Protein AF-A0AAV3Z7P2-F1 (afdb_monomer_lite)

Secondary structure (DSSP, 8-state):
--HHHHHHTT--SSHHHHHHHTT--EE-TTS-EE-HHHH-----PPP-EEE--S-S--HHHHHHHTT-SEEE----S-GGGHHHHHHTT---TTS--

Structure (mmCIF, N/CA/C/O backbone):
data_AF-A0AAV3Z7P2-F1
#
_entry.id   AF-A0AAV3Z7P2-F1
#
loop_
_atom_site.group_PDB
_atom_site.id
_atom_site.type_symbol
_atom_site.label_atom_id
_atom_site.label_alt_id
_atom_site.label_comp_id
_atom_site.label_asym_id
_atom_site.label_entity_id
_atom_site.label_seq_id
_atom_site.pdbx_PDB_ins_code
_atom_site.Cartn_x
_atom_site.Cartn_y
_atom_site.Cartn_z
_atom_site.occupancy
_atom_site.B_iso_or_equiv
_atom_site.auth_seq_id
_atom_site.auth_comp_id
_atom_site.auth_asym_id
_atom_site.auth_atom_id
_atom_site.pdbx_PDB_model_num
ATOM 1 N N . LEU A 1 1 ? -13.212 1.933 15.491 1.00 88.56 1 LEU A N 1
ATOM 2 C CA . LEU A 1 1 ? -14.123 2.222 16.618 1.00 88.56 1 LEU A CA 1
ATOM 3 C C . LEU A 1 1 ? -15.510 2.516 16.075 1.00 88.56 1 LEU A C 1
ATOM 5 O O . LEU A 1 1 ? -15.643 3.439 15.280 1.00 88.56 1 LEU A O 1
ATOM 9 N N . ASP A 1 2 ? -16.507 1.756 16.501 1.00 92.81 2 ASP A N 1
ATOM 10 C CA . ASP A 1 2 ? -17.917 1.997 16.220 1.00 92.81 2 ASP A CA 1
ATOM 11 C C . ASP A 1 2 ? -18.508 2.913 17.306 1.00 92.81 2 ASP A C 1
ATOM 13 O O . ASP A 1 2 ? -18.850 2.488 18.412 1.00 92.81 2 ASP A O 1
ATOM 17 N N . ALA A 1 3 ? -18.589 4.207 16.992 1.00 91.12 3 ALA A N 1
ATOM 18 C CA . ALA A 1 3 ? -19.120 5.213 17.909 1.00 91.12 3 ALA A CA 1
ATOM 19 C C . ALA A 1 3 ? -20.626 5.038 18.171 1.00 91.12 3 ALA A C 1
ATOM 21 O O . ALA A 1 3 ? -21.101 5.349 19.262 1.00 91.12 3 ALA A O 1
ATOM 22 N N . GLN A 1 4 ? -21.386 4.520 17.201 1.00 91.81 4 GLN A N 1
ATOM 23 C CA . GLN A 1 4 ? -22.822 4.301 17.377 1.00 91.81 4 GLN A CA 1
ATOM 24 C C . GLN A 1 4 ? -23.079 3.166 18.364 1.00 91.81 4 GLN A C 1
ATOM 26 O O . GLN A 1 4 ? -2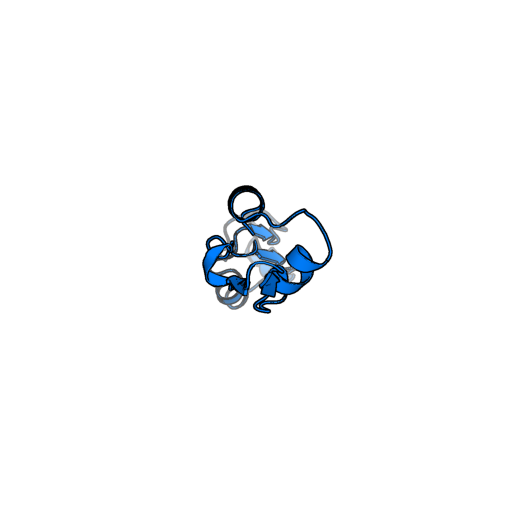3.956 3.284 19.223 1.00 91.81 4 GLN A O 1
ATOM 31 N N . LYS A 1 5 ? -22.291 2.089 18.280 1.00 92.50 5 LYS A N 1
ATOM 32 C CA . LYS A 1 5 ? -22.363 0.980 19.234 1.00 92.50 5 LYS A CA 1
ATOM 33 C C . LYS A 1 5 ? -22.014 1.436 20.651 1.00 92.50 5 LYS A C 1
ATOM 35 O O . LYS A 1 5 ? -22.724 1.077 21.582 1.00 92.50 5 LYS A O 1
ATOM 40 N N . LEU A 1 6 ? -21.006 2.295 20.810 1.00 92.31 6 LEU A N 1
ATOM 41 C CA . LEU A 1 6 ? -20.650 2.864 22.114 1.00 92.31 6 LEU A CA 1
ATOM 42 C C . LEU A 1 6 ? -21.740 3.751 22.715 1.00 92.31 6 LEU A C 1
ATOM 44 O O . LEU A 1 6 ? -22.061 3.596 23.891 1.00 92.31 6 LEU A O 1
ATOM 48 N N . MET A 1 7 ? -22.357 4.625 21.917 1.00 91.38 7 MET A N 1
ATOM 49 C CA . MET A 1 7 ? -23.475 5.448 22.394 1.00 91.38 7 MET A CA 1
ATOM 50 C C . MET A 1 7 ? -24.669 4.594 22.840 1.00 91.38 7 MET A C 1
ATOM 52 O O . MET A 1 7 ? -25.274 4.884 23.868 1.00 91.38 7 MET A O 1
ATOM 56 N N . LYS A 1 8 ? -24.979 3.504 22.121 1.00 92.38 8 LYS A N 1
ATOM 57 C CA . LYS A 1 8 ? -26.030 2.549 22.522 1.00 92.38 8 LYS A CA 1
ATOM 58 C C . LYS A 1 8 ? -25.716 1.823 23.834 1.00 92.38 8 LYS A C 1
ATOM 60 O O . LYS A 1 8 ? -26.641 1.429 24.534 1.00 92.38 8 LYS A O 1
ATOM 65 N N . LEU A 1 9 ? -24.435 1.663 24.164 1.00 90.25 9 LEU A N 1
ATOM 66 C CA . LEU A 1 9 ? -23.958 1.097 25.429 1.00 90.25 9 LEU A CA 1
ATOM 67 C C . LEU A 1 9 ? -23.842 2.149 26.548 1.00 90.25 9 LEU A C 1
ATOM 69 O O . LEU A 1 9 ? -23.323 1.850 27.616 1.00 90.25 9 LEU A O 1
ATOM 73 N N . GLY A 1 10 ? -24.301 3.384 26.315 1.00 88.81 10 GLY A N 1
ATOM 74 C CA . GLY A 1 10 ? -24.259 4.461 27.306 1.00 88.81 10 GLY A CA 1
ATOM 75 C C . GLY A 1 10 ? -22.897 5.145 27.441 1.00 88.81 10 GLY A C 1
ATOM 76 O O . GLY A 1 10 ? -22.714 5.963 28.339 1.00 88.81 10 GLY A O 1
ATOM 77 N N . VAL A 1 11 ? -21.939 4.855 26.554 1.00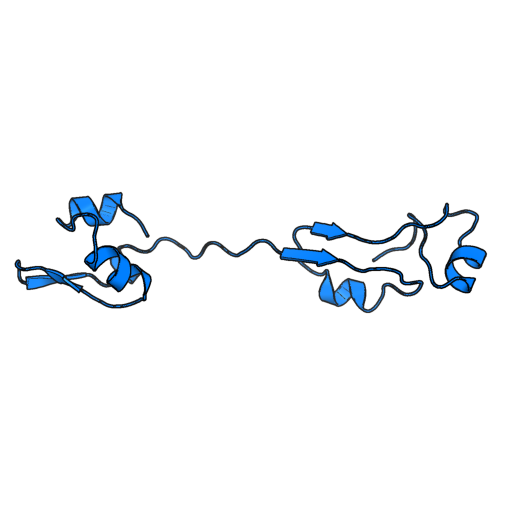 91.00 11 VAL A N 1
ATOM 78 C CA . VAL A 1 11 ? -20.617 5.492 26.582 1.00 91.00 11 VAL A CA 1
ATOM 79 C C . VAL A 1 11 ? -20.654 6.780 25.769 1.00 91.00 11 VAL A C 1
ATOM 81 O O . VAL A 1 11 ? -20.719 6.768 24.533 1.00 91.00 11 VAL A O 1
ATOM 84 N N . LEU A 1 12 ? -20.576 7.908 26.472 1.00 88.44 12 LEU A N 1
ATOM 85 C CA . LEU A 1 12 ? -20.481 9.223 25.849 1.00 88.44 12 LEU A CA 1
ATOM 86 C C . LEU A 1 12 ? -19.094 9.438 25.213 1.00 88.44 12 LEU A C 1
ATOM 88 O O . LEU A 1 12 ? -18.090 8.945 25.742 1.00 88.44 12 LEU A O 1
ATOM 92 N N . PRO A 1 13 ? -19.007 10.180 24.093 1.00 89.69 13 PRO A N 1
ATOM 93 C CA . PRO A 1 13 ? -17.728 10.559 23.503 1.00 89.69 13 PRO A CA 1
ATOM 94 C C . PRO A 1 13 ? -16.832 11.278 24.518 1.00 89.69 13 PRO A C 1
ATOM 96 O O . PRO A 1 13 ? -17.263 12.219 25.181 1.00 89.69 13 PRO A O 1
ATOM 99 N N . GLY A 1 14 ? -15.574 10.849 24.636 1.00 91.31 14 GLY A N 1
ATOM 100 C CA . GLY A 1 14 ? -14.646 11.414 25.616 1.00 91.31 14 GLY A CA 1
ATOM 101 C C . GLY A 1 14 ? -13.466 10.494 25.939 1.00 91.31 14 GLY A C 1
ATOM 102 O O . GLY A 1 14 ? -13.127 9.621 25.133 1.00 91.31 14 GLY A O 1
ATOM 103 N N . PRO A 1 15 ? -12.840 10.644 27.122 1.00 92.88 15 PRO A N 1
ATOM 104 C CA . PRO A 1 15 ? -11.646 9.887 27.513 1.00 92.88 15 PRO A CA 1
ATOM 105 C C . PRO A 1 15 ? -11.810 8.361 27.439 1.00 92.88 15 PRO A C 1
ATOM 107 O O . PRO A 1 15 ? -10.867 7.650 27.103 1.00 92.88 15 PRO A O 1
ATOM 110 N N . MET A 1 16 ? -13.019 7.846 27.684 1.00 91.75 16 MET A N 1
ATOM 111 C CA . MET A 1 16 ? -13.318 6.413 27.582 1.00 91.75 16 MET A CA 1
ATOM 112 C C . MET A 1 16 ? -13.145 5.862 26.157 1.00 91.75 16 MET A C 1
ATOM 114 O O . MET A 1 16 ? -12.692 4.734 25.988 1.00 91.75 16 MET A O 1
ATOM 118 N N . TYR A 1 17 ? -13.424 6.662 25.121 1.00 93.88 17 TYR A N 1
ATOM 119 C CA . TYR A 1 17 ? -13.211 6.246 23.728 1.00 93.88 17 TYR A CA 1
ATOM 120 C C . TYR A 1 17 ? -11.721 6.112 23.420 1.00 93.88 17 TYR A C 1
ATOM 122 O O . TYR A 1 17 ? -11.338 5.243 22.640 1.00 93.88 17 TYR A O 1
ATOM 130 N N . ALA A 1 18 ? -10.887 6.976 24.008 1.00 92.56 18 ALA A N 1
ATOM 131 C CA . ALA A 1 18 ? -9.441 6.906 23.844 1.00 92.56 18 ALA A CA 1
ATOM 132 C C . ALA A 1 18 ? -8.881 5.623 24.470 1.00 92.56 18 ALA A C 1
ATOM 134 O O . ALA A 1 18 ? -8.147 4.919 23.787 1.00 92.56 18 ALA A O 1
ATOM 135 N N . LYS A 1 19 ? -9.319 5.275 25.690 1.00 94.12 19 LYS A N 1
ATOM 136 C CA . LYS A 1 19 ? -8.957 4.013 26.362 1.00 94.12 19 LYS A CA 1
ATOM 137 C C . LYS A 1 19 ? -9.341 2.781 25.539 1.00 94.12 19 LYS A C 1
ATOM 139 O O . LYS A 1 19 ? -8.529 1.902 25.286 1.00 94.12 19 LYS A O 1
ATOM 144 N N . ILE A 1 20 ? -10.568 2.739 25.021 1.00 94.19 20 ILE A N 1
ATOM 145 C CA . ILE A 1 20 ? -10.976 1.627 24.152 1.00 94.19 20 ILE A CA 1
ATOM 146 C C . ILE A 1 20 ? -10.133 1.577 22.870 1.00 94.19 20 ILE A C 1
ATOM 148 O O . ILE A 1 20 ? -9.720 0.501 22.438 1.00 94.19 20 ILE A O 1
ATOM 152 N N . LYS A 1 21 ? -9.857 2.731 22.247 1.00 91.50 21 LYS A N 1
ATOM 153 C CA . LYS A 1 21 ? -9.010 2.803 21.045 1.00 91.50 21 LYS A CA 1
ATOM 154 C C . LYS A 1 21 ? -7.563 2.379 21.309 1.00 91.50 21 LYS A C 1
ATOM 156 O O . LYS A 1 21 ? -6.949 1.861 20.381 1.00 91.50 21 LYS A O 1
ATOM 161 N N . SER A 1 22 ? -7.030 2.581 22.517 1.00 92.69 22 SER A N 1
ATOM 162 C CA . SER A 1 22 ? -5.702 2.091 22.919 1.00 92.69 22 SER A CA 1
ATOM 163 C C . SER A 1 22 ? -5.683 0.595 23.248 1.00 92.69 22 SER A C 1
ATOM 165 O O . SER A 1 22 ? -4.618 0.055 23.531 1.00 92.69 22 SER A O 1
ATOM 167 N N . GLY A 1 23 ? -6.825 -0.094 23.157 1.00 93.38 23 GLY A N 1
ATOM 168 C CA . GLY A 1 23 ? -6.925 -1.523 23.445 1.00 93.38 23 GLY A CA 1
ATOM 169 C C . GLY A 1 23 ? -7.242 -1.833 24.909 1.00 93.38 23 GLY A C 1
ATOM 170 O O . GLY A 1 23 ? -7.186 -2.994 25.306 1.00 93.38 23 GLY A O 1
ATOM 171 N N . GLU A 1 24 ? -7.599 -0.829 25.709 1.00 95.56 24 GLU A N 1
ATOM 172 C CA . GLU A 1 24 ? -7.979 -1.021 27.105 1.00 95.56 24 GLU A CA 1
ATOM 173 C C . GLU A 1 24 ? -9.476 -1.325 27.238 1.00 95.56 24 GLU A C 1
ATOM 175 O O . GLU A 1 24 ? -10.331 -0.733 26.576 1.00 95.56 24 GLU A O 1
ATOM 180 N N . THR A 1 25 ? -9.800 -2.232 28.152 1.00 95.88 25 THR A N 1
ATOM 181 C CA . THR A 1 25 ? -11.174 -2.485 28.589 1.00 95.88 25 THR A CA 1
ATOM 182 C C . THR A 1 25 ? -11.611 -1.389 29.560 1.00 95.88 25 THR A C 1
ATOM 184 O O . THR A 1 25 ? -10.846 -0.996 30.441 1.00 95.88 25 THR A O 1
ATOM 187 N N . ILE A 1 26 ? -12.850 -0.911 29.432 1.00 94.25 26 ILE A N 1
ATOM 188 C CA . ILE A 1 26 ? -13.432 0.067 30.362 1.00 94.25 26 ILE A CA 1
ATOM 189 C C . ILE A 1 26 ? -14.564 -0.561 31.174 1.00 94.25 26 ILE A C 1
ATOM 191 O O . ILE A 1 26 ? -15.266 -1.451 30.693 1.00 94.25 26 ILE A O 1
ATOM 195 N N . THR A 1 27 ? -14.768 -0.045 32.382 1.00 93.94 27 THR A N 1
ATOM 196 C CA . THR A 1 27 ? -15.909 -0.383 33.237 1.00 93.94 27 THR A CA 1
ATOM 197 C C . THR A 1 27 ? -16.753 0.868 33.427 1.00 93.94 27 THR A C 1
ATOM 199 O O . THR A 1 27 ? -16.218 1.929 33.751 1.00 93.94 27 THR A O 1
ATOM 202 N N . LEU A 1 28 ? -18.055 0.751 33.184 1.00 90.19 28 LEU A N 1
ATOM 203 C CA . LEU A 1 28 ? -19.024 1.824 33.392 1.00 90.19 28 LEU A CA 1
ATOM 204 C C . LEU A 1 28 ? -19.497 1.855 34.845 1.00 90.19 28 LEU A C 1
ATOM 206 O O . LEU A 1 28 ? -19.411 0.855 35.555 1.00 90.19 28 LEU A O 1
ATOM 210 N N . ASP A 1 29 ? -20.093 2.972 35.256 1.00 87.19 29 ASP A N 1
ATOM 211 C CA . ASP A 1 29 ? -20.674 3.129 36.598 1.00 87.19 29 ASP A CA 1
ATOM 212 C C . ASP A 1 29 ? -21.801 2.118 36.875 1.00 87.19 29 ASP A C 1
ATOM 214 O O . ASP A 1 29 ? -22.072 1.772 38.022 1.00 87.19 29 ASP A O 1
ATOM 218 N N . SER A 1 30 ? -22.427 1.584 35.820 1.00 87.19 30 SER A N 1
ATOM 219 C CA . SER A 1 30 ? -23.394 0.483 35.902 1.00 87.19 30 SER A CA 1
ATOM 220 C C . SER A 1 30 ? -22.771 -0.872 36.275 1.00 87.19 30 SER A C 1
ATOM 222 O O . SER A 1 30 ? -23.500 -1.845 36.453 1.00 87.19 30 SER A O 1
ATOM 224 N N . GLY A 1 31 ? -21.440 -0.968 36.345 1.00 89.62 31 GLY A N 1
ATOM 225 C CA . GLY A 1 31 ? -20.688 -2.216 36.501 1.00 89.62 31 GLY A CA 1
ATOM 226 C C . GLY A 1 31 ? -20.469 -2.979 35.189 1.00 89.62 31 GLY A C 1
ATOM 227 O O . GLY A 1 31 ? -19.778 -3.996 35.180 1.00 89.62 31 GLY A O 1
ATOM 228 N N . GLN A 1 32 ? -21.025 -2.501 34.071 1.00 92.25 32 GLN A N 1
ATOM 229 C CA . GLN A 1 32 ? -20.829 -3.121 32.763 1.00 92.25 32 GLN A CA 1
ATOM 230 C C . GLN A 1 32 ? -19.381 -2.955 32.290 1.00 92.25 32 GLN A C 1
ATOM 232 O O . GLN A 1 32 ? -18.832 -1.854 32.301 1.00 92.25 32 GLN A O 1
ATOM 237 N N . VAL A 1 33 ? -18.791 -4.050 31.817 1.00 94.62 33 VAL A N 1
ATOM 238 C CA . VAL A 1 33 ? -17.438 -4.091 31.255 1.00 94.62 33 VAL A CA 1
ATOM 239 C C . VAL A 1 33 ? -17.531 -4.118 29.730 1.00 94.62 33 VAL A C 1
ATOM 241 O O . VAL A 1 33 ? -18.297 -4.906 29.177 1.00 94.62 33 VAL A O 1
ATOM 244 N N . ILE A 1 34 ? -16.768 -3.259 29.051 1.00 94.62 34 ILE A N 1
ATOM 245 C CA . ILE A 1 34 ? -16.734 -3.152 27.586 1.00 94.62 34 ILE A CA 1
ATOM 246 C C . ILE A 1 34 ? -15.291 -3.308 27.118 1.00 94.62 34 ILE A C 1
ATOM 248 O O . ILE A 1 34 ? -14.427 -2.495 27.461 1.00 94.62 34 ILE A O 1
ATOM 252 N N . SER A 1 35 ? -15.040 -4.342 26.318 1.00 95.00 35 SER A N 1
ATOM 253 C CA . SER A 1 35 ? -13.736 -4.599 25.712 1.00 95.00 35 SER A CA 1
ATOM 254 C C . SER A 1 35 ? -13.615 -3.928 24.336 1.00 95.00 35 SER A C 1
ATOM 256 O O . SER A 1 35 ? -14.624 -3.663 23.672 1.00 95.00 35 SER A O 1
ATOM 258 N N . PRO A 1 36 ? -12.391 -3.693 23.834 1.00 94.12 36 PRO A N 1
ATOM 259 C CA . PRO A 1 36 ? -12.192 -3.213 22.470 1.00 94.12 36 PRO A CA 1
ATOM 260 C C . PRO A 1 36 ? -12.846 -4.108 21.415 1.00 94.12 36 PRO A C 1
ATOM 262 O O . PRO A 1 36 ? -13.426 -3.592 20.464 1.00 94.12 36 PRO A O 1
ATOM 265 N N . GLY A 1 37 ? -12.815 -5.433 21.595 1.00 92.69 37 GLY A N 1
ATOM 266 C CA . GLY A 1 37 ? -13.421 -6.388 20.660 1.00 92.69 37 GLY A CA 1
ATOM 267 C C . GLY A 1 37 ? -14.934 -6.216 20.504 1.00 92.69 37 GLY A C 1
ATOM 268 O O . GLY A 1 37 ? -15.481 -6.512 19.444 1.00 92.69 37 GLY A O 1
ATOM 269 N N . ASP A 1 38 ? -15.606 -5.658 21.512 1.00 91.50 38 ASP A N 1
ATOM 270 C CA . ASP A 1 38 ? -17.045 -5.418 21.459 1.00 91.50 38 ASP A CA 1
ATOM 271 C C . ASP A 1 38 ? -17.408 -4.259 20.532 1.00 91.50 38 ASP A C 1
ATOM 273 O O . ASP A 1 38 ? -18.520 -4.220 20.013 1.00 91.50 38 ASP A O 1
ATOM 277 N N . VAL A 1 39 ? -16.513 -3.294 20.315 1.00 93.81 39 VAL A N 1
ATOM 278 C CA . VAL A 1 39 ? -16.849 -2.013 19.662 1.00 93.81 39 VAL A CA 1
ATOM 279 C C . VAL A 1 39 ? -15.853 -1.583 18.588 1.00 93.81 39 VAL A C 1
ATOM 281 O O . VAL A 1 39 ? -16.029 -0.547 17.945 1.00 93.81 39 VAL A O 1
ATOM 284 N N . MET A 1 40 ? -14.795 -2.348 18.358 1.00 90.62 40 MET A N 1
ATOM 285 C CA . MET A 1 40 ? -13.873 -2.127 17.254 1.00 90.62 40 MET A CA 1
ATOM 286 C C . MET A 1 40 ? -14.352 -2.907 16.029 1.00 90.62 40 MET A C 1
ATOM 288 O O . MET A 1 40 ? -14.595 -4.105 16.090 1.00 90.62 40 MET A O 1
ATOM 292 N N . GLY A 1 41 ? -14.509 -2.205 14.904 1.00 88.06 41 GLY A N 1
ATOM 293 C CA . GLY A 1 41 ? -14.713 -2.847 13.607 1.00 88.06 41 GLY A CA 1
ATOM 294 C C . GLY A 1 41 ? -13.447 -3.555 13.121 1.00 88.06 41 GLY A C 1
ATOM 295 O O . GLY A 1 41 ? -12.394 -3.469 13.757 1.00 88.06 41 GLY A O 1
ATOM 296 N N . ALA A 1 42 ? -13.551 -4.214 11.965 1.00 87.62 42 ALA A N 1
ATOM 297 C CA . ALA A 1 42 ? -12.412 -4.858 11.322 1.00 87.62 42 ALA A CA 1
ATOM 298 C C . ALA A 1 42 ? -11.246 -3.876 11.127 1.00 87.62 42 ALA A C 1
ATOM 300 O O . ALA A 1 42 ? -11.452 -2.683 10.878 1.00 87.62 42 ALA A O 1
ATOM 301 N N . ASN A 1 43 ? -10.020 -4.393 11.232 1.00 86.00 43 ASN A N 1
ATOM 302 C CA . ASN A 1 43 ? -8.837 -3.604 10.933 1.00 86.00 43 ASN A CA 1
ATOM 303 C C . ASN A 1 43 ? -8.882 -3.148 9.470 1.00 86.00 43 ASN A C 1
ATOM 305 O O . ASN A 1 43 ? -9.113 -3.959 8.574 1.00 86.00 43 ASN A O 1
ATOM 309 N N . ILE A 1 44 ? -8.653 -1.858 9.241 1.00 89.38 44 ILE A N 1
ATOM 310 C CA . ILE A 1 44 ? -8.586 -1.293 7.896 1.00 89.38 44 ILE A CA 1
ATOM 311 C C . ILE A 1 44 ? -7.100 -1.226 7.538 1.00 89.38 44 ILE A C 1
ATOM 313 O O . ILE A 1 44 ? -6.383 -0.434 8.158 1.00 89.38 44 ILE A O 1
ATOM 317 N N . PRO A 1 45 ? -6.609 -2.049 6.594 1.00 91.94 45 PRO A N 1
ATOM 318 C CA . PRO A 1 45 ? -5.206 -2.011 6.210 1.00 91.94 45 PRO A CA 1
ATOM 319 C C . PRO A 1 45 ? -4.837 -0.627 5.663 1.00 91.94 45 PRO A C 1
ATOM 321 O O . PRO A 1 45 ? -5.628 0.037 4.987 1.00 91.94 45 PRO A O 1
ATOM 324 N N . GLY A 1 46 ? -3.628 -0.175 5.995 1.00 95.19 46 GLY A N 1
ATOM 325 C CA . GLY A 1 46 ? -3.071 1.047 5.427 1.00 95.19 46 GLY A CA 1
ATOM 326 C C . GLY A 1 46 ? -2.821 0.886 3.929 1.00 95.19 46 GLY A C 1
ATOM 327 O O . GLY A 1 46 ? -2.542 -0.216 3.465 1.00 95.19 46 GLY A O 1
ATOM 328 N N . ARG A 1 47 ? -2.898 1.997 3.189 1.00 97.62 47 ARG A N 1
ATOM 329 C CA . ARG A 1 47 ? -2.473 2.032 1.785 1.00 97.62 47 ARG A CA 1
ATOM 330 C C . ARG A 1 47 ? -0.957 2.122 1.702 1.00 97.62 47 ARG A C 1
ATOM 332 O O . ARG A 1 47 ? -0.324 2.750 2.551 1.00 97.62 47 ARG A O 1
ATOM 339 N N . THR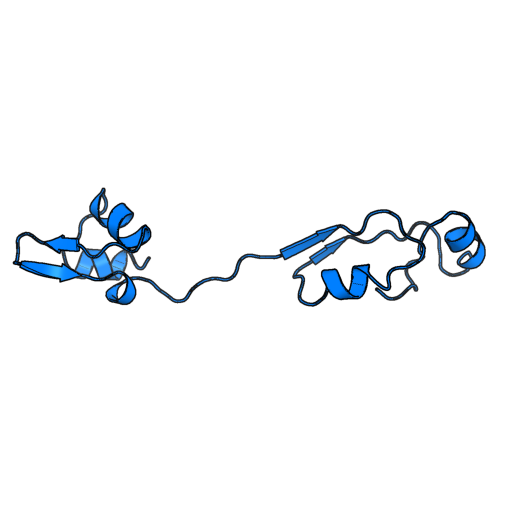 A 1 48 ? -0.401 1.533 0.660 1.00 97.56 48 THR A N 1
ATOM 340 C CA . THR A 1 48 ? 1.033 1.390 0.432 1.00 97.56 48 THR A CA 1
ATOM 341 C C . THR A 1 48 ? 1.418 2.011 -0.906 1.00 97.56 48 THR A C 1
ATOM 343 O O . THR A 1 48 ? 0.785 1.777 -1.933 1.00 97.56 48 THR A O 1
ATOM 346 N N . ILE A 1 49 ? 2.459 2.841 -0.886 1.00 97.94 49 ILE A N 1
ATOM 347 C CA . ILE A 1 49 ? 3.029 3.467 -2.080 1.00 97.94 49 ILE A CA 1
ATOM 348 C C . ILE A 1 49 ? 4.509 3.116 -2.110 1.00 97.94 49 ILE A C 1
ATOM 350 O O . ILE A 1 49 ? 5.207 3.314 -1.115 1.00 97.94 49 ILE A O 1
ATOM 354 N N . VAL A 1 50 ? 4.983 2.623 -3.250 1.00 97.62 50 VAL A N 1
ATOM 355 C CA . VAL A 1 50 ? 6.403 2.354 -3.489 1.00 97.62 50 VAL A CA 1
ATOM 356 C C . VAL A 1 50 ? 6.941 3.370 -4.486 1.00 97.62 50 VAL A C 1
ATOM 358 O O . VAL A 1 50 ? 6.351 3.590 -5.540 1.00 97.62 50 VAL A O 1
ATOM 361 N N . VAL A 1 51 ? 8.068 3.993 -4.145 1.00 96.81 51 VAL A N 1
ATOM 362 C CA . VAL A 1 51 ? 8.777 4.950 -5.001 1.00 96.81 51 VAL A CA 1
ATOM 363 C C . VAL A 1 51 ? 10.117 4.330 -5.373 1.00 96.81 51 VAL A C 1
ATOM 365 O O . VAL A 1 51 ? 10.973 4.157 -4.509 1.00 96.81 51 VAL A O 1
ATOM 368 N N . GLY A 1 52 ? 10.267 3.944 -6.640 1.00 93.44 52 GLY A N 1
ATOM 369 C CA . GLY A 1 52 ? 11.410 3.163 -7.116 1.00 93.44 52 GLY A CA 1
ATOM 370 C C . GLY A 1 52 ? 12.683 3.966 -7.376 1.00 93.44 52 GLY A C 1
ATOM 371 O O . GLY A 1 52 ? 13.763 3.387 -7.331 1.00 93.44 52 GLY A O 1
ATOM 372 N N . GLY A 1 53 ? 12.564 5.275 -7.620 1.00 93.81 53 GLY A N 1
ATOM 373 C CA . GLY A 1 53 ? 13.687 6.103 -8.070 1.00 93.81 53 GLY A CA 1
ATOM 374 C C . GLY A 1 53 ? 14.234 5.659 -9.429 1.00 93.81 53 GLY A C 1
ATOM 375 O O . GLY A 1 53 ? 13.548 4.941 -10.164 1.00 93.81 53 GLY A O 1
ATOM 376 N N . ASP A 1 54 ? 15.462 6.084 -9.727 1.00 95.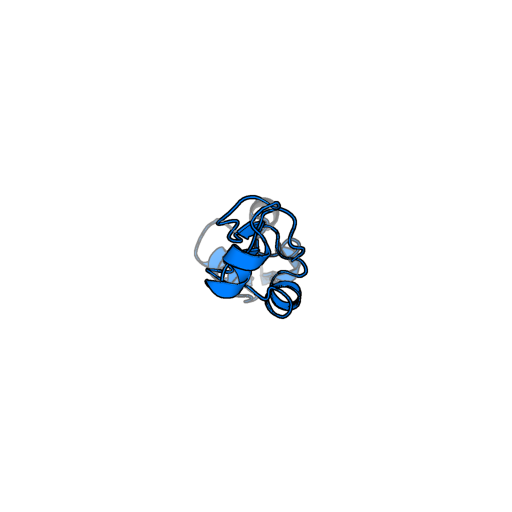06 54 ASP A N 1
ATOM 377 C CA . ASP A 1 54 ? 16.157 5.725 -10.961 1.00 95.06 54 ASP A CA 1
ATOM 378 C C . ASP A 1 54 ? 16.773 4.320 -10.850 1.00 95.06 54 ASP A C 1
ATOM 380 O O . ASP A 1 54 ? 17.436 3.988 -9.863 1.00 95.06 54 ASP A O 1
ATOM 384 N N . SER A 1 55 ? 16.540 3.475 -11.851 1.00 92.44 55 SER A N 1
ATOM 385 C CA . SER A 1 55 ? 17.107 2.138 -11.960 1.00 92.44 55 SER A CA 1
ATOM 386 C C . SER A 1 55 ? 17.056 1.617 -13.397 1.00 92.44 55 SER A C 1
ATOM 388 O O . SER A 1 55 ? 16.027 1.700 -14.068 1.00 92.44 55 SER A O 1
ATOM 390 N N . CYS A 1 56 ? 18.130 0.951 -13.833 1.00 93.19 56 CYS A N 1
ATOM 391 C CA . CYS A 1 56 ? 18.151 0.112 -15.034 1.00 93.19 56 CYS A CA 1
ATOM 392 C C . CYS A 1 56 ? 17.881 -1.375 -14.752 1.00 93.19 56 CYS A C 1
ATOM 394 O O . CYS A 1 56 ? 17.804 -2.158 -15.698 1.00 93.19 56 CYS A O 1
ATOM 396 N N . ASP A 1 57 ? 17.733 -1.785 -13.486 1.00 91.88 57 ASP A N 1
ATOM 397 C CA . ASP A 1 57 ? 17.340 -3.138 -13.077 1.00 91.88 57 ASP A CA 1
ATOM 398 C C . ASP A 1 57 ? 16.261 -3.098 -11.984 1.00 91.88 57 ASP A C 1
ATOM 400 O O . ASP A 1 57 ? 16.516 -2.884 -10.796 1.00 91.88 57 ASP A O 1
ATOM 404 N N . SER A 1 58 ? 15.022 -3.352 -12.396 1.00 89.56 58 SER A N 1
ATOM 405 C CA . SER A 1 58 ? 13.842 -3.305 -11.531 1.00 89.56 58 SER A CA 1
ATOM 406 C C . SER A 1 58 ? 13.565 -4.627 -10.799 1.00 89.56 58 SER A C 1
ATOM 408 O O . SER A 1 58 ? 12.563 -4.736 -10.096 1.00 89.56 58 SER A O 1
ATOM 410 N N . THR A 1 59 ? 14.444 -5.635 -10.889 1.00 90.81 59 THR A N 1
ATOM 411 C CA . THR A 1 59 ? 14.190 -6.975 -10.318 1.00 90.81 59 THR A CA 1
ATOM 412 C C . THR A 1 59 ? 13.990 -6.960 -8.797 1.00 90.81 59 THR A C 1
ATOM 414 O O . THR A 1 59 ? 13.174 -7.712 -8.263 1.00 90.81 59 THR A O 1
ATOM 417 N N . GLN A 1 60 ? 14.724 -6.117 -8.061 1.00 90.81 60 GLN A N 1
ATOM 418 C CA . GLN A 1 60 ? 14.502 -5.977 -6.612 1.00 90.81 60 GLN A CA 1
ATOM 419 C C . GLN A 1 60 ? 13.293 -5.092 -6.304 1.00 90.81 60 GLN A C 1
ATOM 421 O O . GLN A 1 60 ? 12.585 -5.352 -5.332 1.00 90.81 60 GLN A O 1
ATOM 426 N N . LEU A 1 61 ? 13.026 -4.096 -7.155 1.00 92.75 61 LEU A N 1
ATOM 427 C CA . LEU A 1 61 ? 11.852 -3.239 -7.033 1.00 92.75 61 LEU A CA 1
ATOM 428 C C . LEU A 1 61 ? 10.563 -4.059 -7.146 1.00 92.75 61 LEU A C 1
ATOM 430 O O . LEU A 1 61 ? 9.655 -3.826 -6.356 1.00 92.75 61 LEU A O 1
ATOM 434 N N . HIS A 1 62 ? 10.530 -5.077 -8.014 1.00 91.44 62 HIS A N 1
ATOM 435 C CA . HIS A 1 62 ? 9.431 -6.044 -8.112 1.00 91.44 62 HIS A CA 1
ATOM 436 C C . HIS A 1 62 ? 8.995 -6.582 -6.746 1.00 91.44 62 HIS A C 1
ATOM 438 O O . HIS A 1 62 ? 7.823 -6.544 -6.377 1.00 91.44 62 HIS A O 1
ATOM 444 N N . LYS A 1 63 ? 9.969 -7.073 -5.970 1.00 92.62 63 LYS A N 1
ATOM 445 C CA . LYS A 1 63 ? 9.726 -7.738 -4.685 1.00 92.62 63 LYS A CA 1
ATOM 446 C C . LYS A 1 63 ? 9.172 -6.774 -3.645 1.00 92.62 63 LYS A C 1
ATOM 448 O O . LYS A 1 63 ? 8.366 -7.173 -2.816 1.00 92.62 63 LYS A O 1
ATOM 453 N N . VAL A 1 64 ? 9.618 -5.520 -3.684 1.00 93.44 64 VAL A N 1
ATOM 454 C CA . VAL A 1 64 ? 9.174 -4.473 -2.755 1.00 93.44 64 VAL A CA 1
ATOM 455 C C . VAL A 1 64 ? 7.813 -3.911 -3.169 1.00 93.44 64 VAL A C 1
ATOM 457 O O . VAL A 1 64 ? 6.988 -3.614 -2.313 1.00 93.44 64 VAL A O 1
ATOM 460 N N . ALA A 1 65 ? 7.566 -3.785 -4.473 1.00 95.19 65 ALA A N 1
ATOM 461 C CA . ALA A 1 65 ? 6.316 -3.289 -5.040 1.00 95.19 65 ALA A CA 1
ATOM 462 C C . ALA A 1 65 ? 5.186 -4.329 -5.029 1.00 95.19 65 ALA A C 1
ATOM 464 O O . ALA A 1 65 ? 4.037 -3.994 -5.321 1.00 95.19 65 ALA A O 1
ATOM 465 N N . GLN A 1 66 ? 5.484 -5.587 -4.697 1.00 95.06 66 GLN A N 1
ATOM 466 C CA . GLN A 1 66 ? 4.494 -6.650 -4.691 1.00 95.06 66 GLN A CA 1
ATOM 467 C C . GLN A 1 66 ? 3.389 -6.366 -3.665 1.00 95.06 66 GLN A C 1
ATOM 469 O O . GLN A 1 66 ? 3.624 -6.320 -2.460 1.00 95.06 66 GLN A O 1
ATOM 474 N N . GLY A 1 67 ? 2.161 -6.207 -4.161 1.00 94.88 67 GLY A N 1
ATOM 475 C CA . GLY A 1 67 ? 1.002 -5.884 -3.328 1.00 94.88 67 GLY A CA 1
ATOM 476 C C . GLY A 1 67 ? 0.897 -4.410 -2.935 1.00 94.88 67 GLY A C 1
ATOM 477 O O . GLY A 1 67 ? 0.013 -4.079 -2.150 1.00 94.88 67 GLY A O 1
ATOM 478 N N . ALA A 1 68 ? 1.754 -3.537 -3.475 1.00 96.94 68 ALA A N 1
ATOM 479 C CA . ALA A 1 68 ? 1.595 -2.100 -3.314 1.00 96.94 68 ALA A CA 1
ATOM 480 C C . ALA A 1 68 ? 0.309 -1.613 -3.998 1.00 96.94 68 ALA A C 1
ATOM 482 O O . ALA A 1 68 ? -0.036 -2.081 -5.084 1.00 96.94 68 ALA A O 1
ATOM 483 N N . ASP A 1 69 ? -0.370 -0.633 -3.399 1.00 98.00 69 ASP A N 1
ATOM 484 C CA . ASP A 1 69 ? -1.533 0.000 -4.033 1.00 98.00 69 ASP A CA 1
ATOM 485 C C . ASP A 1 69 ? -1.107 0.900 -5.202 1.00 98.00 69 ASP A C 1
ATOM 487 O O . ASP A 1 69 ? -1.830 1.038 -6.188 1.00 98.00 69 ASP A O 1
ATOM 491 N N . VAL A 1 70 ? 0.071 1.525 -5.091 1.00 97.69 70 VAL A N 1
ATOM 492 C CA . VAL A 1 70 ? 0.655 2.389 -6.124 1.00 97.69 70 VAL A CA 1
ATOM 493 C C . VAL A 1 70 ? 2.163 2.167 -6.214 1.00 97.69 70 VAL A C 1
ATOM 495 O O . VAL A 1 70 ? 2.865 2.167 -5.202 1.00 97.69 70 VAL A O 1
ATOM 498 N N . LEU A 1 71 ? 2.667 2.069 -7.443 1.00 96.12 71 LEU A N 1
ATOM 499 C CA . LEU A 1 71 ? 4.090 2.111 -7.763 1.00 96.12 71 LEU A CA 1
ATOM 500 C C . LEU A 1 71 ? 4.396 3.364 -8.589 1.00 96.12 71 LEU A C 1
ATOM 502 O O . LEU A 1 71 ? 3.797 3.583 -9.641 1.00 96.12 71 LEU A O 1
ATOM 506 N N . VAL A 1 72 ? 5.365 4.153 -8.131 1.00 96.56 72 VAL A N 1
ATOM 507 C CA . VAL A 1 72 ? 5.991 5.235 -8.896 1.00 96.56 72 VAL A CA 1
ATOM 508 C C . VAL A 1 72 ? 7.343 4.731 -9.386 1.00 96.56 72 VAL A C 1
ATOM 510 O O . VAL A 1 72 ? 8.249 4.504 -8.581 1.00 96.56 72 VAL A O 1
ATOM 513 N N . HIS A 1 73 ? 7.475 4.541 -10.695 1.00 95.06 73 HIS A N 1
ATOM 514 C CA . HIS A 1 73 ? 8.710 4.093 -11.333 1.00 95.06 73 HIS A CA 1
ATOM 515 C C . HIS A 1 73 ? 9.108 5.041 -12.460 1.00 95.06 73 HIS A C 1
ATOM 517 O O . HIS A 1 73 ? 8.254 5.699 -13.057 1.00 95.06 73 HIS A O 1
ATOM 523 N N . GLU A 1 74 ? 10.408 5.124 -12.722 1.00 94.94 74 GLU A N 1
ATOM 524 C CA . GLU A 1 74 ? 10.933 5.926 -13.814 1.00 94.94 74 GLU A CA 1
ATOM 525 C C . GLU A 1 74 ? 10.652 5.292 -15.186 1.00 94.94 74 GLU A C 1
ATOM 527 O O . GLU A 1 74 ? 10.426 4.089 -15.323 1.00 94.94 74 GLU A O 1
ATOM 532 N N . ALA A 1 75 ? 10.666 6.135 -16.211 1.00 95.75 75 ALA A N 1
ATOM 533 C CA . ALA A 1 75 ? 10.513 5.751 -17.607 1.00 95.75 75 ALA A CA 1
ATOM 534 C C . ALA A 1 75 ? 11.201 6.814 -18.475 1.00 95.75 75 ALA A C 1
ATOM 536 O O . ALA A 1 75 ? 10.550 7.574 -19.191 1.00 95.75 75 ALA A O 1
ATOM 537 N N . THR A 1 76 ? 12.518 6.926 -18.315 1.00 97.12 76 THR A N 1
ATOM 538 C CA . THR A 1 76 ? 13.320 8.067 -18.771 1.00 97.12 76 THR A CA 1
ATOM 539 C C . THR A 1 76 ? 13.334 8.247 -20.290 1.00 97.12 76 THR A C 1
ATOM 541 O O . THR A 1 76 ? 13.203 9.375 -20.762 1.00 97.12 76 THR A O 1
ATOM 544 N N . LEU A 1 77 ? 13.472 7.163 -21.064 1.00 97.19 77 LEU A N 1
ATOM 545 C CA . LEU A 1 77 ? 13.472 7.202 -22.536 1.00 97.19 77 LEU A CA 1
ATOM 546 C C . LEU A 1 77 ? 12.430 6.252 -23.138 1.00 97.19 77 LEU A C 1
ATOM 548 O O . LEU A 1 77 ? 11.945 5.325 -22.492 1.00 97.19 77 LEU A O 1
ATOM 552 N N . GLU A 1 78 ? 12.108 6.460 -24.414 1.00 97.69 78 GLU A N 1
ATOM 553 C CA . GLU A 1 78 ? 11.255 5.556 -25.188 1.00 97.69 78 GLU A CA 1
ATOM 554 C C . GLU A 1 78 ? 11.895 4.175 -25.428 1.00 97.69 78 GLU A C 1
ATOM 556 O O . GLU A 1 78 ? 13.110 3.993 -25.359 1.00 97.69 78 GLU A O 1
ATOM 561 N N . ASN A 1 79 ? 11.066 3.172 -25.736 1.00 97.06 79 ASN A N 1
ATOM 562 C CA . ASN A 1 79 ? 11.491 1.769 -25.835 1.00 97.06 79 ASN A CA 1
ATOM 563 C C . ASN A 1 79 ? 12.551 1.500 -26.918 1.00 97.06 79 ASN A C 1
ATOM 565 O O . ASN A 1 79 ? 13.339 0.568 -26.775 1.00 97.06 79 ASN A O 1
ATOM 569 N N . SER A 1 80 ? 12.579 2.300 -27.984 1.00 98.00 80 SER A N 1
ATOM 570 C CA . SER A 1 80 ? 13.592 2.258 -29.055 1.00 98.00 80 SER A CA 1
ATOM 571 C C . SER A 1 80 ? 15.002 2.591 -28.553 1.00 98.00 80 SER A C 1
ATOM 573 O O . SER A 1 80 ? 15.978 2.158 -29.158 1.00 98.00 80 SER A O 1
ATOM 575 N N . LEU A 1 81 ? 15.115 3.317 -27.436 1.00 97.38 81 LEU A N 1
ATOM 576 C CA . LEU A 1 81 ? 16.374 3.752 -26.829 1.00 97.38 81 LEU A CA 1
ATOM 577 C C . LEU A 1 81 ? 16.760 2.904 -25.605 1.00 97.38 81 LEU A C 1
ATOM 579 O O . LEU A 1 81 ? 17.529 3.353 -24.755 1.00 97.38 81 LEU A O 1
ATOM 583 N N . ALA A 1 82 ? 16.243 1.676 -25.490 1.00 96.00 82 ALA A N 1
ATOM 584 C CA . ALA A 1 82 ? 16.453 0.821 -24.318 1.00 96.00 82 ALA A CA 1
ATOM 585 C C . ALA A 1 82 ? 17.935 0.589 -23.977 1.00 96.00 82 ALA A C 1
ATOM 587 O O . ALA A 1 82 ? 18.299 0.651 -22.804 1.00 96.00 82 ALA A O 1
ATOM 588 N N . GLU A 1 83 ? 18.795 0.369 -24.975 1.00 96.81 83 GLU A N 1
ATOM 589 C CA . GLU A 1 83 ? 20.234 0.177 -24.745 1.00 96.81 83 GLU A CA 1
ATOM 590 C C . GLU A 1 83 ? 20.884 1.420 -24.127 1.00 96.81 83 GLU A C 1
ATOM 592 O O . GLU A 1 83 ? 21.606 1.311 -23.136 1.00 96.81 83 GLU A O 1
ATOM 597 N N . GLN A 1 84 ? 20.570 2.607 -24.652 1.00 97.25 84 GLN A N 1
ATOM 598 C CA . GLN A 1 84 ? 21.059 3.878 -24.118 1.00 97.25 84 GLN A CA 1
ATOM 599 C C . GLN A 1 84 ? 20.524 4.135 -22.703 1.00 97.25 84 GLN A C 1
ATOM 601 O O . GLN A 1 84 ? 21.264 4.590 -21.832 1.00 97.25 84 GLN A O 1
ATOM 606 N N . CYS A 1 85 ? 19.250 3.823 -22.456 1.00 95.94 85 CYS A N 1
ATOM 607 C CA . CYS A 1 85 ? 18.641 3.964 -21.136 1.00 95.94 85 CYS A CA 1
ATOM 608 C C . CYS A 1 85 ? 19.384 3.110 -20.101 1.00 95.94 85 CYS A C 1
ATOM 610 O O . CYS A 1 85 ? 19.787 3.621 -19.059 1.00 95.94 85 CYS A O 1
ATOM 612 N N . VAL A 1 86 ? 19.663 1.842 -20.428 1.00 95.88 86 VAL A N 1
ATOM 613 C CA . VAL A 1 86 ? 20.398 0.926 -19.543 1.00 95.88 86 VAL A CA 1
ATOM 614 C C . VAL A 1 86 ? 21.830 1.399 -19.293 1.00 95.88 86 VAL A C 1
ATOM 616 O O . VAL A 1 86 ? 22.275 1.368 -18.147 1.00 95.88 86 VAL A O 1
ATOM 619 N N . GLN A 1 87 ? 22.536 1.868 -20.328 1.00 97.19 87 GLN A N 1
ATOM 620 C CA . GLN A 1 87 ? 23.891 2.423 -20.186 1.00 97.19 87 GLN A CA 1
ATOM 621 C C . GLN A 1 87 ? 23.938 3.613 -19.220 1.00 97.19 87 GLN A C 1
ATOM 623 O O . GLN A 1 87 ? 24.914 3.766 -18.488 1.00 97.19 87 GLN A O 1
ATOM 628 N N . ASN A 1 88 ? 22.870 4.410 -19.180 1.00 96.56 88 ASN A N 1
ATOM 629 C CA . ASN A 1 88 ? 22.752 5.570 -18.301 1.00 96.56 88 ASN A CA 1
ATOM 630 C C . ASN A 1 88 ? 22.139 5.246 -16.929 1.00 96.56 88 ASN A C 1
ATOM 632 O O . ASN A 1 88 ? 21.933 6.158 -16.138 1.00 96.56 88 ASN A O 1
ATOM 636 N N . GLY A 1 89 ? 21.857 3.975 -16.626 1.00 95.75 89 GLY A N 1
ATOM 637 C CA . GLY A 1 89 ? 21.288 3.581 -15.334 1.00 95.75 89 GLY A CA 1
ATOM 638 C C . GLY A 1 89 ? 19.772 3.768 -15.214 1.00 95.75 89 GLY A C 1
ATOM 639 O O . GLY A 1 89 ? 19.267 3.782 -14.098 1.00 95.75 89 GLY A O 1
ATOM 640 N N . HIS A 1 90 ? 19.060 3.853 -16.341 1.00 96.62 90 HIS A N 1
ATOM 641 C CA . HIS A 1 90 ? 17.634 4.166 -16.413 1.00 96.62 90 HIS A CA 1
ATOM 642 C C . HIS A 1 90 ? 16.761 3.075 -17.052 1.00 96.62 90 HIS A C 1
ATOM 644 O O . HIS A 1 90 ? 17.250 2.103 -17.643 1.00 96.62 90 HIS A O 1
ATOM 650 N N . SER A 1 91 ? 15.442 3.283 -16.988 1.00 96.06 91 SER A N 1
ATOM 651 C CA . SER A 1 91 ? 14.408 2.396 -17.533 1.00 96.06 91 SER A CA 1
ATOM 652 C C . SER A 1 91 ? 13.560 3.045 -18.626 1.00 96.06 91 SER A C 1
ATOM 654 O O . SER A 1 91 ? 13.461 4.263 -18.747 1.00 96.06 91 SER A O 1
ATOM 656 N N . THR A 1 92 ? 12.920 2.199 -19.431 1.00 96.50 92 THR A N 1
ATOM 657 C CA . THR A 1 92 ? 11.949 2.592 -20.460 1.00 96.50 92 THR A CA 1
ATOM 658 C C . THR A 1 92 ? 10.543 2.126 -20.063 1.00 96.50 92 THR A C 1
ATOM 660 O O . THR A 1 92 ? 10.424 1.190 -19.268 1.00 96.50 92 THR A O 1
ATOM 663 N N . PRO A 1 93 ? 9.460 2.692 -20.633 1.00 95.44 93 PRO A N 1
ATOM 664 C CA . PRO A 1 93 ? 8.088 2.277 -20.320 1.00 95.44 93 PRO A CA 1
ATOM 665 C C . PRO A 1 93 ? 7.803 0.780 -20.522 1.00 95.44 93 PRO A C 1
ATOM 667 O O . PRO A 1 93 ? 6.953 0.205 -19.851 1.00 95.44 93 PRO A O 1
ATOM 670 N N . GLY A 1 94 ? 8.477 0.143 -21.483 1.00 92.81 94 GLY A N 1
ATOM 671 C CA . GLY A 1 94 ? 8.322 -1.278 -21.788 1.00 92.81 94 GLY A CA 1
ATOM 672 C C . GLY A 1 94 ? 9.043 -2.203 -20.807 1.00 92.81 94 GLY A C 1
ATOM 673 O O . GLY A 1 94 ? 8.836 -3.420 -20.862 1.00 92.81 94 GLY A O 1
ATOM 674 N N . ARG A 1 95 ? 9.890 -1.662 -19.921 1.00 87.81 95 ARG A N 1
ATOM 675 C CA . ARG A 1 95 ? 10.597 -2.458 -18.922 1.00 87.81 95 ARG A CA 1
ATOM 676 C C . ARG A 1 95 ? 9.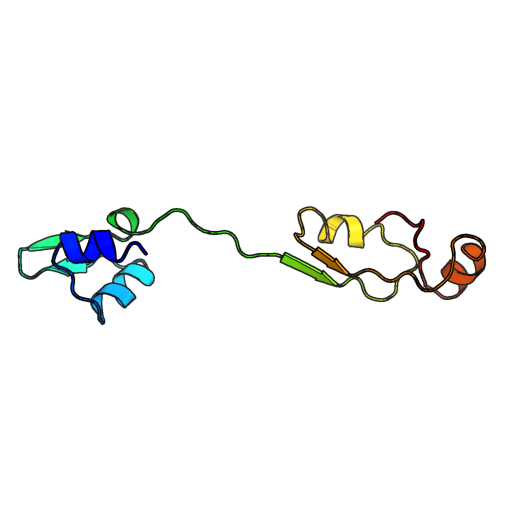632 -2.876 -17.819 1.00 87.81 95 ARG A C 1
ATOM 678 O O . ARG A 1 95 ? 8.962 -2.056 -17.203 1.00 87.81 95 ARG A O 1
ATOM 685 N N . LYS A 1 96 ? 9.556 -4.184 -17.582 1.00 81.94 96 LYS A N 1
ATOM 686 C CA . LYS A 1 96 ? 8.684 -4.747 -16.553 1.00 81.94 96 LYS A CA 1
ATOM 687 C C . LYS A 1 96 ? 9.317 -4.562 -15.178 1.00 81.94 96 LYS A C 1
ATOM 689 O O . LYS A 1 96 ? 10.489 -4.899 -15.000 1.00 81.94 96 LYS A O 1
ATOM 694 N N . VAL A 1 97 ? 8.511 -4.054 -14.249 1.00 80.56 97 VAL A N 1
ATOM 695 C CA . VAL A 1 97 ? 8.778 -4.068 -12.808 1.00 80.56 97 VAL A CA 1
ATOM 696 C C . VAL A 1 97 ? 8.141 -5.291 -12.195 1.00 80.56 97 VAL A C 1
ATOM 698 O O . VAL A 1 97 ? 7.026 -5.684 -12.597 1.00 80.56 97 VAL A O 1
#

Organism: NCBI:txid259542

Foldseek 3Di:
DAVVQCVVVVHDPDPVVVCLVVQHWDADPVRDIGGVVSHDDDDDDDAAEAEDPFALDCPVVCVVCVPHPYYHFDAPDAPVCNVVQSVVGGHHPPDDD

Sequence (97 aa):
LDAQKLMKLGVLPGPMYAKIKSGETITLDSGQVISPGDVMGANIPGRTIVVGGDSCDSTQLHKVAQGADVLVHEATLENSLAEQCVQNGHSTPGRKV

pLDDT: mean 93.29, std 3.43, range [80.56, 98.0]

Radius of gyration: 24.93 Å; chains: 1; boundin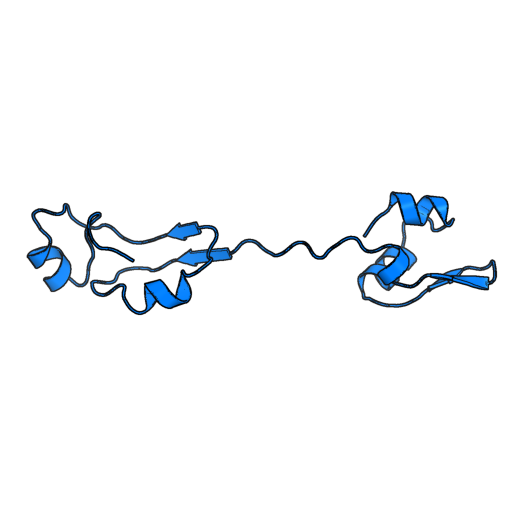g box: 50×19×66 Å

InterPro domains:
  IPR036866 Ribonuclease Z/Hydroxyacylglutathione hydrolase-like [G3DSA:3.60.15.10] (1-95)
  IPR036866 Ribonuclease Z/Hydroxyacylglutathione hydrolase-like [SSF56281] (2-93)